Protein AF-G4YRJ9-F1 (afdb_monomer_lite)

pLDDT: mean 83.92, std 13.22, range [33.28, 96.38]

Structure (mmCIF, N/CA/C/O backbone):
data_AF-G4YRJ9-F1
#
_entry.id   AF-G4YRJ9-F1
#
loop_
_atom_site.group_PDB
_atom_site.id
_atom_site.type_symbol
_atom_site.label_atom_id
_atom_site.label_alt_id
_atom_site.label_comp_id
_atom_site.label_asym_id
_atom_site.label_entity_id
_atom_site.label_seq_id
_atom_site.pdbx_PDB_ins_code
_atom_site.Cartn_x
_atom_site.Cartn_y
_atom_site.Cartn_z
_atom_site.occupancy
_atom_site.B_iso_or_equiv
_atom_site.auth_seq_id
_atom_site.auth_comp_id
_atom_site.auth_asym_id
_atom_site.auth_atom_id
_atom_site.pdbx_PDB_model_num
ATOM 1 N N . MET A 1 1 ? -26.464 -2.801 18.657 1.00 49.59 1 MET A N 1
ATOM 2 C CA . MET A 1 1 ? -25.281 -2.054 18.176 1.00 49.59 1 MET A CA 1
ATOM 3 C C . MET A 1 1 ? -24.888 -2.685 16.851 1.00 49.59 1 MET A C 1
ATOM 5 O O . MET A 1 1 ? -24.581 -3.869 16.858 1.00 49.59 1 MET A O 1
ATOM 9 N N . THR A 1 2 ? -25.017 -1.989 15.719 1.00 51.31 2 THR A N 1
ATOM 10 C CA . THR A 1 2 ? -24.545 -2.526 14.431 1.00 51.31 2 THR A CA 1
ATOM 11 C C . THR A 1 2 ? -23.024 -2.705 14.499 1.00 51.31 2 THR A C 1
ATOM 13 O O . THR A 1 2 ? -22.345 -1.813 15.018 1.00 51.31 2 THR A O 1
ATOM 16 N N . PRO A 1 3 ? -22.471 -3.847 14.051 1.00 62.38 3 PRO A N 1
ATOM 17 C CA . PRO A 1 3 ? -21.031 -4.061 14.073 1.00 62.38 3 PRO A CA 1
ATOM 18 C C . PRO A 1 3 ? -20.337 -2.994 13.220 1.00 62.38 3 PRO A C 1
ATOM 20 O O . PRO A 1 3 ? -20.812 -2.628 12.144 1.00 62.38 3 PRO A O 1
ATOM 23 N N . ARG A 1 4 ? -19.226 -2.451 13.729 1.00 71.75 4 ARG A N 1
ATOM 24 C CA . ARG A 1 4 ? -18.442 -1.453 13.000 1.00 71.75 4 ARG A CA 1
ATOM 25 C C . ARG A 1 4 ? -17.847 -2.112 11.757 1.00 71.75 4 ARG A C 1
ATOM 27 O O . ARG A 1 4 ? -17.142 -3.108 11.879 1.00 71.75 4 ARG A O 1
ATOM 34 N N . LYS A 1 5 ? -18.092 -1.517 10.592 1.00 78.12 5 LYS A N 1
ATOM 35 C CA . LYS A 1 5 ? -17.485 -1.912 9.318 1.00 78.12 5 LYS A CA 1
ATOM 36 C C . LYS A 1 5 ? -15.955 -1.824 9.395 1.00 78.12 5 LYS A C 1
ATOM 38 O O . LYS A 1 5 ? -15.427 -0.874 9.980 1.00 78.12 5 LYS A O 1
ATOM 43 N N . THR A 1 6 ? -15.258 -2.806 8.824 1.00 86.81 6 THR A N 1
ATOM 44 C CA . THR A 1 6 ? -13.789 -2.815 8.745 1.00 86.81 6 THR A CA 1
ATOM 45 C C . THR A 1 6 ? -13.314 -1.611 7.938 1.00 86.81 6 THR A C 1
ATOM 47 O O . THR A 1 6 ? -13.817 -1.372 6.840 1.00 86.81 6 THR A O 1
ATOM 50 N N . ARG A 1 7 ? -12.346 -0.858 8.471 1.00 90.38 7 ARG A N 1
ATOM 51 C CA . ARG A 1 7 ? -11.805 0.360 7.846 1.00 90.38 7 ARG A CA 1
ATOM 52 C C . ARG A 1 7 ? -10.325 0.246 7.535 1.00 90.38 7 ARG A C 1
ATOM 54 O O . ARG A 1 7 ? -9.515 0.021 8.440 1.00 90.38 7 ARG A O 1
ATOM 61 N N .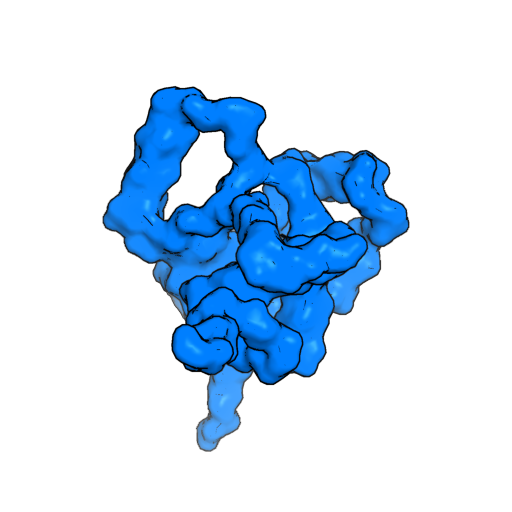 ILE A 1 8 ? -9.959 0.497 6.281 1.00 90.88 8 ILE A N 1
ATOM 62 C CA . ILE A 1 8 ? -8.569 0.450 5.820 1.00 90.88 8 ILE A CA 1
ATOM 63 C C . ILE A 1 8 ? -8.188 1.742 5.114 1.00 90.88 8 ILE A C 1
ATOM 65 O O . ILE A 1 8 ? -8.852 2.198 4.187 1.00 90.88 8 ILE A O 1
ATOM 69 N N . VAL A 1 9 ? -7.062 2.311 5.527 1.00 91.81 9 VAL A N 1
ATOM 70 C CA . VAL A 1 9 ? -6.428 3.414 4.802 1.00 91.81 9 VAL A CA 1
ATOM 71 C C . VAL A 1 9 ? -5.400 2.839 3.829 1.00 91.81 9 VAL A C 1
ATOM 73 O O . VAL A 1 9 ? -4.550 2.045 4.235 1.00 91.81 9 VAL A O 1
ATOM 76 N N . VAL A 1 10 ? -5.464 3.242 2.560 1.00 91.62 10 VAL A N 1
ATOM 77 C CA . VAL A 1 10 ? -4.554 2.795 1.497 1.00 91.62 10 VAL A CA 1
ATOM 78 C C . VAL A 1 10 ? -3.783 4.001 0.969 1.00 91.62 10 VAL A C 1
ATOM 80 O O . VAL A 1 10 ? -4.350 4.876 0.314 1.00 91.62 10 VAL A O 1
ATOM 83 N N . GLY A 1 11 ? -2.487 4.066 1.271 1.00 90.56 11 GLY A N 1
ATOM 84 C CA . GLY A 1 11 ? -1.578 5.056 0.699 1.00 90.56 11 GLY A CA 1
ATOM 85 C C . GLY A 1 11 ? -0.819 4.476 -0.489 1.00 90.56 11 GLY A C 1
ATOM 86 O O . GLY A 1 11 ? -0.118 3.479 -0.335 1.00 90.56 11 GLY A O 1
ATOM 87 N N . VAL A 1 12 ? -0.913 5.113 -1.657 1.00 89.88 12 VAL A N 1
ATOM 88 C CA . VAL A 1 12 ? -0.161 4.703 -2.852 1.00 89.88 12 VAL A CA 1
ATOM 89 C C . VAL A 1 12 ? 0.838 5.793 -3.233 1.00 89.88 12 VAL A C 1
ATOM 91 O O . VAL A 1 12 ? 0.497 6.978 -3.347 1.00 89.88 12 VAL A O 1
ATOM 94 N N . THR A 1 13 ? 2.096 5.387 -3.400 1.00 89.00 13 THR A N 1
ATOM 95 C CA . THR A 1 13 ? 3.240 6.262 -3.693 1.00 89.00 13 THR A CA 1
ATOM 96 C C . THR A 1 13 ? 3.787 6.000 -5.103 1.00 89.00 13 THR A C 1
ATOM 98 O O . THR A 1 13 ? 3.179 5.271 -5.874 1.00 89.00 13 THR A O 1
ATOM 101 N N . GLY A 1 14 ? 4.898 6.646 -5.476 1.00 84.69 14 GLY A N 1
ATOM 102 C CA . GLY A 1 14 ? 5.474 6.552 -6.825 1.00 84.69 14 GLY A CA 1
ATOM 103 C C . GLY A 1 14 ? 6.318 5.306 -7.102 1.00 84.69 14 GLY A C 1
ATOM 104 O O . GLY A 1 14 ? 6.937 5.247 -8.160 1.00 84.69 14 GLY A O 1
ATOM 105 N N . ALA A 1 15 ? 6.386 4.350 -6.171 1.00 83.69 15 ALA A N 1
ATOM 106 C CA . ALA A 1 15 ? 7.041 3.074 -6.434 1.00 83.69 15 ALA A CA 1
ATOM 107 C C . ALA A 1 15 ? 6.273 2.298 -7.514 1.00 83.69 15 ALA A C 1
ATOM 109 O O . ALA A 1 15 ? 5.051 2.408 -7.615 1.00 83.69 15 ALA A O 1
ATOM 110 N N . THR A 1 16 ? 6.998 1.517 -8.310 1.00 81.00 16 THR A N 1
ATOM 111 C CA . THR A 1 16 ? 6.387 0.647 -9.320 1.00 81.00 16 THR A CA 1
ATOM 112 C C . THR A 1 16 ? 5.555 -0.467 -8.683 1.00 81.00 16 THR A C 1
ATOM 114 O O . THR A 1 16 ? 5.864 -0.922 -7.577 1.00 81.00 16 THR A O 1
ATOM 117 N N . GLY A 1 17 ? 4.502 -0.902 -9.378 1.00 81.38 17 GLY A N 1
ATOM 118 C CA . GLY A 1 17 ? 3.564 -1.921 -8.906 1.00 81.38 17 GLY A CA 1
ATOM 119 C C . GLY A 1 17 ? 2.187 -1.359 -8.563 1.00 81.38 17 GLY A C 1
ATOM 120 O O . GLY A 1 17 ? 1.506 -1.898 -7.688 1.00 81.38 17 GLY A O 1
ATOM 121 N N . ALA A 1 18 ? 1.749 -0.294 -9.242 1.00 86.00 18 ALA A N 1
ATOM 122 C CA . ALA A 1 18 ? 0.436 0.304 -9.009 1.00 86.00 18 ALA A CA 1
ATOM 123 C C . ALA A 1 18 ? -0.716 -0.696 -9.224 1.00 86.00 18 ALA A C 1
ATOM 125 O O . ALA A 1 18 ? -1.737 -0.613 -8.543 1.00 86.00 18 ALA A O 1
ATOM 126 N N . VAL A 1 19 ? -0.516 -1.689 -10.097 1.00 90.56 19 VAL A N 1
ATOM 127 C CA . VAL A 1 19 ? -1.442 -2.809 -10.331 1.00 90.56 19 VAL A CA 1
ATOM 128 C C . VAL A 1 19 ? -1.790 -3.584 -9.053 1.00 90.56 19 VAL A C 1
ATOM 130 O O . VAL A 1 19 ? -2.937 -3.985 -8.884 1.00 90.56 19 VAL A O 1
ATOM 133 N N . LEU A 1 20 ? -0.855 -3.712 -8.100 1.00 91.19 20 LEU A N 1
ATOM 134 C CA . LEU A 1 20 ? -1.110 -4.366 -6.809 1.00 91.19 20 LEU A CA 1
ATOM 135 C C . LEU A 1 20 ? -2.088 -3.548 -5.959 1.00 91.19 20 LEU A C 1
ATOM 137 O O . LEU A 1 20 ? -2.996 -4.099 -5.344 1.00 91.19 20 LEU A O 1
ATOM 141 N N . ALA A 1 21 ? -1.917 -2.223 -5.937 1.00 90.44 21 ALA A N 1
ATOM 142 C CA . ALA A 1 21 ? -2.793 -1.330 -5.187 1.00 90.44 21 ALA A CA 1
ATOM 143 C C . ALA A 1 21 ? -4.201 -1.271 -5.794 1.00 90.44 21 ALA A C 1
ATOM 145 O O . ALA A 1 21 ? -5.181 -1.251 -5.052 1.00 90.44 21 ALA A O 1
ATOM 146 N N . ILE A 1 22 ? -4.305 -1.273 -7.127 1.00 92.88 22 ILE A N 1
ATOM 147 C CA . ILE A 1 22 ? -5.590 -1.337 -7.835 1.00 92.88 22 ILE A CA 1
ATOM 148 C C . ILE A 1 22 ? -6.299 -2.639 -7.480 1.00 92.88 22 ILE A C 1
ATOM 150 O O . ILE A 1 22 ? -7.425 -2.597 -6.985 1.00 92.88 22 ILE A O 1
ATOM 154 N N . ARG A 1 23 ? -5.614 -3.777 -7.637 1.00 93.62 23 ARG A N 1
ATOM 155 C CA . ARG A 1 23 ? -6.215 -5.080 -7.364 1.00 93.62 23 ARG A CA 1
ATOM 156 C C . ARG A 1 23 ? -6.632 -5.238 -5.903 1.00 93.62 23 ARG A C 1
ATOM 158 O O . ARG A 1 23 ? -7.719 -5.732 -5.614 1.00 93.62 23 ARG A O 1
ATOM 165 N N . LEU A 1 24 ? -5.820 -4.738 -4.974 1.00 92.88 24 LEU A N 1
ATOM 166 C CA . LEU A 1 24 ? -6.184 -4.675 -3.562 1.00 92.88 24 LEU A CA 1
ATOM 167 C C . LEU A 1 24 ? -7.480 -3.881 -3.341 1.00 92.88 24 LEU A C 1
ATOM 169 O O . LEU A 1 24 ? -8.353 -4.341 -2.610 1.00 92.88 24 LEU A O 1
ATOM 173 N N . LEU A 1 25 ? -7.626 -2.703 -3.953 1.00 93.62 25 LEU A N 1
ATOM 174 C CA . LEU A 1 25 ? -8.835 -1.885 -3.812 1.00 93.62 25 LEU A CA 1
ATOM 175 C C . LEU A 1 25 ? -10.078 -2.580 -4.383 1.00 93.62 25 LEU A C 1
ATOM 177 O O . LEU A 1 25 ? -11.148 -2.475 -3.786 1.00 93.62 25 LEU A O 1
ATOM 181 N N . GLU A 1 26 ? -9.949 -3.305 -5.494 1.00 94.56 26 GLU A N 1
ATOM 182 C CA . GLU A 1 26 ? -11.046 -4.098 -6.064 1.00 94.56 26 GLU A CA 1
ATOM 183 C C . GLU A 1 26 ? -11.537 -5.174 -5.091 1.00 94.56 26 GLU A C 1
ATOM 185 O O . GLU A 1 26 ? -12.742 -5.295 -4.865 1.00 94.56 26 GLU A O 1
ATOM 190 N N . ILE A 1 27 ? -10.611 -5.914 -4.476 1.00 92.69 27 ILE A N 1
ATOM 191 C CA . ILE A 1 27 ? -10.949 -6.965 -3.508 1.00 92.69 27 ILE A CA 1
ATOM 192 C C . ILE A 1 27 ? -11.525 -6.355 -2.230 1.00 92.69 27 ILE A C 1
ATOM 194 O O . ILE A 1 27 ? -12.546 -6.808 -1.724 1.00 92.69 27 ILE A O 1
ATOM 198 N N . LEU A 1 28 ? -10.932 -5.282 -1.707 1.00 92.31 28 LEU A N 1
ATOM 199 C CA . LEU A 1 28 ? -11.476 -4.612 -0.523 1.00 92.31 28 LEU A CA 1
ATOM 200 C C . LEU A 1 28 ? -12.898 -4.090 -0.769 1.00 92.31 28 LEU A C 1
ATOM 202 O O . LEU A 1 28 ? -13.739 -4.156 0.126 1.00 92.31 28 LEU A O 1
ATOM 206 N N . ARG A 1 29 ? -13.196 -3.626 -1.987 1.00 92.69 29 ARG A N 1
ATOM 207 C CA . ARG A 1 29 ? -14.550 -3.227 -2.375 1.00 92.69 29 ARG A CA 1
ATOM 208 C C . ARG A 1 29 ? -15.511 -4.415 -2.431 1.00 92.69 29 ARG A C 1
ATOM 210 O O . ARG A 1 29 ? -16.642 -4.268 -1.973 1.00 92.69 29 ARG A O 1
ATOM 217 N N . SER A 1 30 ? -15.100 -5.564 -2.975 1.00 91.56 30 SER A N 1
ATOM 218 C CA . SER A 1 30 ? -15.963 -6.756 -3.041 1.00 91.56 30 SER A CA 1
ATOM 219 C C . SER A 1 30 ? -16.272 -7.341 -1.660 1.00 91.56 30 SER A C 1
ATOM 221 O O . SER A 1 30 ? -17.350 -7.892 -1.458 1.00 91.56 30 SER A O 1
ATOM 223 N N . LEU A 1 31 ? -15.368 -7.151 -0.697 1.00 89.69 31 LEU A N 1
ATOM 224 C CA . LEU A 1 31 ? -15.534 -7.540 0.707 1.00 89.69 31 LEU A CA 1
ATOM 225 C C . LEU A 1 31 ? -16.325 -6.527 1.545 1.00 89.69 31 LEU A C 1
ATOM 227 O O . LEU A 1 31 ? -16.406 -6.674 2.763 1.00 89.69 31 LEU A O 1
ATOM 231 N N . ASP A 1 32 ? -16.861 -5.479 0.918 1.00 89.50 32 ASP A N 1
ATOM 232 C CA . ASP A 1 32 ? -17.532 -4.375 1.599 1.00 89.50 32 ASP A CA 1
ATOM 233 C C . ASP A 1 32 ? -16.658 -3.763 2.718 1.00 89.50 32 ASP A C 1
ATOM 235 O O . ASP A 1 32 ? -17.118 -3.475 3.819 1.00 89.50 32 ASP A O 1
ATOM 239 N N . VAL A 1 33 ? -15.361 -3.562 2.464 1.00 90.94 33 VAL A N 1
ATOM 240 C CA . VAL A 1 33 ? -14.458 -2.851 3.383 1.00 90.94 33 VAL A CA 1
ATOM 241 C C . VAL A 1 33 ? -14.514 -1.351 3.097 1.00 90.94 33 VAL A C 1
ATOM 243 O O . VAL A 1 33 ? -14.406 -0.907 1.954 1.00 90.94 33 VAL A O 1
ATOM 246 N N . GLU A 1 34 ? -14.641 -0.540 4.148 1.00 93.31 34 GLU A N 1
ATOM 247 C CA . GLU A 1 34 ? -14.580 0.918 4.032 1.00 93.31 34 GLU A CA 1
ATOM 248 C C . GLU A 1 34 ? -13.126 1.353 3.797 1.00 93.31 34 GLU A C 1
ATOM 250 O O . GLU A 1 34 ? -12.249 1.168 4.648 1.00 93.31 34 GLU A O 1
ATOM 255 N N . THR A 1 35 ? -12.852 1.918 2.623 1.00 94.06 35 THR A N 1
ATOM 256 C CA . THR A 1 35 ? -11.490 2.251 2.186 1.00 94.06 35 THR A CA 1
ATOM 257 C C . THR A 1 35 ? -11.267 3.753 2.058 1.00 94.06 35 THR A C 1
ATOM 259 O O . THR A 1 35 ? -12.072 4.484 1.482 1.00 94.06 35 THR A O 1
ATOM 262 N N . HIS A 1 36 ? -10.127 4.209 2.573 1.00 94.25 36 HIS A N 1
ATOM 263 C CA . HIS A 1 36 ? -9.691 5.605 2.565 1.00 94.25 36 HIS A CA 1
ATOM 264 C C . HIS A 1 36 ? -8.401 5.726 1.752 1.00 94.25 36 HIS A C 1
ATOM 266 O O . HIS A 1 36 ? -7.316 5.416 2.245 1.00 94.25 36 HIS A O 1
ATOM 272 N N . LEU A 1 37 ? -8.515 6.154 0.499 1.00 93.56 37 LEU A N 1
ATOM 273 C CA . LEU A 1 37 ? -7.412 6.196 -0.456 1.00 93.56 37 LEU A CA 1
ATOM 274 C C . LEU A 1 37 ? -6.697 7.551 -0.459 1.00 93.56 37 LEU A C 1
ATOM 276 O O . LEU A 1 37 ? -7.326 8.610 -0.545 1.00 93.56 37 LEU A O 1
ATOM 280 N N . ILE A 1 38 ? -5.365 7.508 -0.453 1.00 92.69 38 ILE A N 1
ATOM 281 C CA . ILE A 1 38 ? -4.491 8.671 -0.623 1.00 92.69 38 ILE A CA 1
ATOM 282 C C . ILE A 1 38 ? -3.486 8.370 -1.737 1.00 92.69 38 ILE A C 1
ATOM 284 O O . ILE A 1 38 ? -2.700 7.429 -1.642 1.00 92.69 38 ILE A O 1
ATOM 288 N N . PHE A 1 39 ? -3.480 9.207 -2.777 1.00 88.38 39 PHE A N 1
ATOM 289 C CA . PHE A 1 39 ? -2.510 9.135 -3.871 1.00 88.38 39 PHE A CA 1
ATOM 290 C C . PHE A 1 39 ? -1.467 10.241 -3.762 1.00 88.38 39 PHE A C 1
ATOM 292 O O . PHE A 1 39 ? -1.808 11.423 -3.645 1.00 88.38 39 PHE A O 1
ATOM 299 N N . SER A 1 40 ? -0.191 9.882 -3.905 1.00 89.25 40 SER A N 1
ATOM 300 C CA . SER A 1 40 ? 0.843 10.878 -4.178 1.00 89.25 40 SER A CA 1
ATOM 301 C C . SER A 1 40 ? 0.790 11.334 -5.644 1.00 89.25 40 SER A C 1
ATOM 303 O O . SER A 1 40 ? 0.311 10.619 -6.525 1.00 89.25 40 SER A O 1
ATOM 305 N N . LYS A 1 41 ? 1.330 12.525 -5.939 1.00 89.81 41 LYS A N 1
ATOM 306 C CA . LYS A 1 41 ? 1.492 12.996 -7.329 1.00 89.81 41 LYS A CA 1
ATOM 307 C C . LYS A 1 41 ? 2.296 11.995 -8.169 1.00 89.81 41 LYS A C 1
ATOM 309 O O . LYS A 1 41 ? 1.984 11.786 -9.336 1.00 89.81 41 LYS A O 1
ATOM 314 N N . TRP A 1 42 ? 3.316 11.387 -7.563 1.00 88.75 42 TRP A N 1
ATOM 315 C CA . TRP A 1 42 ? 4.189 10.423 -8.224 1.00 88.75 42 TRP A CA 1
ATOM 316 C C . TRP A 1 42 ? 3.493 9.090 -8.481 1.00 88.75 42 TRP A C 1
ATOM 318 O O . TRP A 1 42 ? 3.694 8.534 -9.547 1.00 88.75 42 TRP A O 1
ATOM 328 N N . ALA A 1 43 ? 2.603 8.638 -7.594 1.00 87.44 43 ALA A N 1
ATOM 329 C CA . ALA A 1 43 ? 1.785 7.447 -7.835 1.00 87.44 43 ALA A CA 1
ATOM 330 C C . ALA A 1 43 ? 0.960 7.578 -9.120 1.00 87.44 43 ALA A C 1
ATOM 332 O O . ALA A 1 43 ? 0.960 6.692 -9.967 1.00 87.44 43 ALA A O 1
ATOM 333 N N . LEU A 1 44 ? 0.319 8.737 -9.302 1.00 88.38 44 LEU A N 1
ATOM 334 C CA . LEU A 1 44 ? -0.460 9.032 -10.505 1.00 88.38 44 LEU A CA 1
ATOM 335 C C . LEU A 1 44 ? 0.410 9.109 -11.763 1.00 88.38 44 LEU A C 1
ATOM 337 O O . LEU A 1 44 ? -0.071 8.805 -12.849 1.00 88.38 44 LEU A O 1
ATOM 341 N N . ALA A 1 45 ? 1.661 9.556 -11.636 1.00 89.31 45 ALA A N 1
ATOM 342 C CA . ALA A 1 45 ? 2.599 9.587 -12.751 1.00 89.31 45 ALA A CA 1
ATOM 343 C C . ALA A 1 45 ? 3.055 8.170 -13.125 1.00 89.31 45 ALA A C 1
ATOM 345 O O . ALA A 1 45 ? 2.987 7.822 -14.296 1.00 89.31 45 ALA A O 1
ATOM 346 N N . THR A 1 46 ? 3.441 7.355 -12.141 1.00 88.88 46 THR A N 1
ATOM 347 C CA . THR A 1 46 ? 3.856 5.957 -12.326 1.00 88.88 46 THR A CA 1
ATOM 348 C C . THR A 1 46 ? 2.741 5.120 -12.947 1.00 88.88 46 THR A C 1
ATOM 350 O O . THR A 1 46 ? 2.983 4.416 -13.919 1.00 88.88 46 THR A O 1
ATOM 353 N N . MET A 1 47 ? 1.496 5.275 -12.481 1.00 90.38 47 MET A N 1
ATOM 354 C CA . MET A 1 47 ? 0.338 4.567 -13.041 1.00 90.38 47 MET A CA 1
ATOM 355 C C . MET A 1 47 ? 0.194 4.740 -14.553 1.00 90.38 47 MET A C 1
ATOM 357 O O . MET A 1 47 ? -0.087 3.767 -15.237 1.00 90.38 47 MET A O 1
ATOM 361 N N . LYS A 1 48 ? 0.438 5.944 -15.088 1.00 90.19 48 LYS A N 1
ATOM 362 C CA . LYS A 1 48 ? 0.330 6.207 -16.534 1.00 90.19 48 LYS A CA 1
ATOM 363 C C . LYS A 1 48 ? 1.290 5.373 -17.382 1.00 90.19 48 LYS A C 1
ATOM 365 O O . LYS A 1 48 ? 1.066 5.253 -18.578 1.00 90.19 48 LYS A O 1
ATOM 370 N N . TYR A 1 49 ? 2.368 4.868 -16.785 1.00 89.19 49 TYR A N 1
ATOM 371 C CA . TYR A 1 49 ? 3.351 4.028 -17.462 1.00 89.19 49 TYR A CA 1
ATOM 372 C C . TYR A 1 49 ? 3.120 2.531 -17.229 1.00 89.19 49 TYR A C 1
ATOM 374 O O . TYR A 1 49 ? 3.689 1.720 -17.950 1.00 89.19 49 TYR A O 1
ATOM 382 N N . GLU A 1 50 ? 2.326 2.156 -16.223 1.00 88.25 50 GLU A N 1
ATOM 383 C CA . GLU A 1 50 ? 2.162 0.760 -15.791 1.00 88.25 50 GLU A CA 1
ATOM 384 C C . GLU A 1 50 ? 0.797 0.171 -16.119 1.00 88.25 50 GLU A C 1
ATOM 386 O O . GLU A 1 50 ? 0.629 -1.046 -16.092 1.00 88.25 50 GLU A O 1
ATOM 391 N N . THR A 1 51 ? -0.199 1.018 -16.359 1.00 88.81 51 THR A N 1
ATOM 392 C CA . THR A 1 51 ? -1.570 0.578 -16.569 1.00 88.81 51 THR A CA 1
ATOM 393 C C . THR A 1 51 ? -2.346 1.568 -17.426 1.00 88.81 51 THR A C 1
ATOM 395 O O . THR A 1 51 ? -2.197 2.784 -17.299 1.00 88.81 51 THR A O 1
ATOM 398 N N . ASP A 1 52 ? -3.243 1.034 -18.250 1.00 91.56 52 ASP A N 1
ATOM 399 C CA . ASP A 1 52 ? -4.212 1.820 -19.016 1.00 91.56 52 ASP A CA 1
ATOM 400 C C . ASP A 1 52 ? -5.412 2.274 -18.166 1.00 91.56 52 ASP A C 1
ATOM 402 O O . ASP A 1 52 ? -6.293 2.991 -18.645 1.00 91.56 52 ASP A O 1
ATOM 406 N N . ILE A 1 53 ? -5.475 1.875 -16.889 1.00 90.50 53 ILE A N 1
ATOM 407 C CA . ILE A 1 53 ? -6.584 2.208 -15.995 1.00 90.50 53 ILE A CA 1
ATOM 408 C C . ILE A 1 53 ? -6.520 3.698 -15.616 1.00 90.50 53 ILE A C 1
ATOM 410 O O . ILE A 1 53 ? -5.561 4.145 -14.974 1.00 90.50 53 ILE A O 1
ATOM 414 N N . PRO A 1 54 ? -7.568 4.494 -15.913 1.00 91.88 54 PRO A N 1
ATOM 415 C CA . PRO A 1 54 ? -7.596 5.899 -15.538 1.00 91.88 54 PRO A CA 1
ATOM 416 C C . PRO A 1 54 ? -7.586 6.079 -14.018 1.00 91.88 54 PRO A C 1
ATOM 418 O O . PRO A 1 54 ? -8.313 5.407 -13.287 1.00 91.88 54 PRO A O 1
ATOM 421 N N . ALA A 1 55 ? -6.848 7.075 -13.525 1.00 89.88 55 ALA A N 1
ATOM 422 C CA . ALA A 1 55 ? -6.794 7.377 -12.091 1.00 89.88 55 ALA A CA 1
ATOM 423 C C . ALA A 1 55 ? -8.177 7.650 -11.467 1.00 89.88 55 ALA A C 1
ATOM 425 O O . ALA A 1 55 ? -8.392 7.379 -10.286 1.00 89.88 55 ALA A O 1
ATOM 426 N N . GLU A 1 56 ? -9.122 8.181 -12.246 1.00 91.94 56 GLU A N 1
ATOM 427 C CA . GLU A 1 56 ? -10.508 8.381 -11.814 1.00 91.94 56 GLU A CA 1
ATOM 428 C C . GLU A 1 56 ? -11.215 7.055 -11.504 1.00 91.94 56 GLU A C 1
ATOM 430 O O . GLU A 1 56 ? -11.940 6.961 -10.514 1.00 91.94 56 GLU A O 1
ATOM 435 N N . HIS A 1 57 ? -10.967 6.016 -12.306 1.00 92.94 57 HIS A N 1
ATOM 436 C CA . HIS A 1 57 ? -11.520 4.689 -12.064 1.00 92.94 57 HIS A CA 1
ATOM 437 C C . HIS A 1 57 ? -11.019 4.136 -10.728 1.00 92.94 57 HIS A C 1
ATOM 439 O O . HIS A 1 57 ? -11.818 3.717 -9.896 1.00 92.94 57 HIS A O 1
ATOM 445 N N . VAL A 1 58 ? -9.714 4.244 -10.462 1.00 91.44 58 VAL A N 1
ATOM 446 C CA . VAL A 1 58 ? -9.132 3.767 -9.198 1.00 91.44 58 VAL A CA 1
ATOM 447 C C . VAL A 1 58 ? -9.674 4.537 -7.994 1.00 91.44 58 VAL A C 1
ATOM 449 O O . VAL A 1 58 ? -9.964 3.950 -6.956 1.00 91.44 58 VAL A O 1
ATOM 452 N N . ARG A 1 59 ? -9.901 5.848 -8.134 1.00 93.50 59 ARG A N 1
ATOM 453 C CA . ARG A 1 59 ? -10.565 6.651 -7.094 1.00 93.50 59 ARG A CA 1
ATOM 454 C C . ARG A 1 59 ? -11.975 6.150 -6.786 1.00 93.50 59 ARG A C 1
ATOM 456 O O . ARG A 1 59 ? -12.348 6.115 -5.621 1.00 93.50 59 ARG A O 1
ATOM 463 N N . LYS A 1 60 ? -12.723 5.724 -7.806 1.00 94.81 60 LYS A N 1
ATOM 464 C CA . LYS A 1 60 ? -14.073 5.150 -7.672 1.00 94.81 60 LYS A CA 1
ATOM 465 C C . LYS A 1 60 ? -14.088 3.744 -7.063 1.00 94.81 60 LYS A C 1
ATOM 467 O O . LYS A 1 60 ? -15.170 3.265 -6.724 1.00 94.81 60 LYS A O 1
ATOM 472 N N . LEU A 1 61 ? -12.942 3.065 -6.950 1.00 93.81 61 LEU A N 1
ATOM 473 C CA . LEU A 1 61 ? -12.839 1.793 -6.227 1.00 93.81 61 LEU A CA 1
ATOM 474 C C . LEU A 1 61 ? -12.850 1.995 -4.708 1.00 93.81 61 LEU A C 1
ATOM 476 O O . LEU A 1 61 ? -13.323 1.118 -3.992 1.00 93.81 61 LEU A O 1
ATOM 480 N N . ALA A 1 62 ? -12.366 3.142 -4.224 1.00 93.62 62 ALA A N 1
ATOM 481 C CA . ALA A 1 62 ? -12.327 3.451 -2.801 1.00 93.62 62 ALA A CA 1
ATOM 482 C C . ALA A 1 62 ? -13.637 4.082 -2.302 1.00 93.62 62 ALA A C 1
ATOM 484 O O . ALA A 1 62 ? -14.324 4.782 -3.045 1.00 93.62 62 ALA A O 1
ATOM 485 N N . THR A 1 63 ? -13.959 3.891 -1.019 1.00 95.00 63 THR A N 1
ATOM 486 C CA . THR A 1 63 ? -15.120 4.546 -0.386 1.00 95.00 63 THR A CA 1
ATOM 487 C C . THR A 1 63 ? -14.906 6.054 -0.256 1.00 95.00 63 THR A C 1
ATOM 489 O O . THR A 1 63 ? -15.814 6.840 -0.514 1.00 95.00 63 THR A O 1
ATOM 492 N N . TYR A 1 64 ? -13.687 6.459 0.107 1.00 95.00 64 TYR A N 1
ATOM 493 C CA . TYR A 1 64 ? -13.278 7.853 0.215 1.00 95.00 64 TYR A CA 1
ATOM 494 C C . TYR A 1 64 ? -11.909 8.071 -0.419 1.00 95.00 64 TYR A C 1
ATOM 496 O O . TYR A 1 64 ? -11.018 7.226 -0.319 1.00 95.00 64 TYR A O 1
ATOM 504 N N . THR A 1 65 ? -11.709 9.246 -1.014 1.00 93.38 65 THR A N 1
ATOM 505 C CA . THR A 1 65 ? -10.415 9.648 -1.576 1.00 93.38 65 THR A CA 1
ATOM 506 C C . THR A 1 65 ? -10.026 11.030 -1.093 1.00 93.38 65 THR A C 1
ATOM 508 O O . THR A 1 65 ? -10.857 11.937 -1.131 1.00 93.38 65 THR A O 1
ATOM 511 N N . TYR A 1 66 ? -8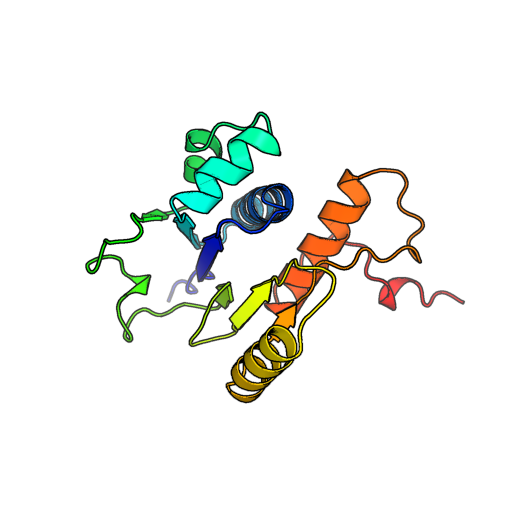.762 11.207 -0.717 1.00 92.19 66 TYR A N 1
ATOM 512 C CA . TYR A 1 66 ? -8.259 12.471 -0.181 1.00 92.19 66 TYR A CA 1
ATOM 513 C C . TYR A 1 66 ? -7.100 13.018 -1.010 1.00 92.19 66 TYR A C 1
ATOM 515 O O . TYR A 1 66 ? -6.362 12.279 -1.675 1.00 92.19 66 TYR A O 1
ATOM 523 N N . ALA A 1 67 ? -6.934 14.338 -0.970 1.00 87.94 67 ALA A N 1
ATOM 524 C CA . ALA A 1 67 ? -5.755 14.990 -1.517 1.00 87.94 67 ALA A CA 1
ATOM 525 C C . ALA A 1 67 ? -4.573 14.849 -0.546 1.00 87.94 67 ALA A C 1
ATOM 527 O O . ALA A 1 67 ? -4.744 14.898 0.666 1.00 87.94 67 ALA A O 1
ATOM 528 N N . LEU A 1 68 ? -3.349 14.749 -1.076 1.00 84.50 68 LEU A N 1
ATOM 529 C CA . LEU A 1 68 ? -2.128 14.570 -0.273 1.00 84.50 68 LEU A CA 1
ATOM 530 C C . LEU A 1 68 ? -1.914 15.664 0.793 1.00 84.50 68 LEU A C 1
ATOM 532 O O . LEU A 1 68 ? -1.269 15.417 1.804 1.00 84.50 68 LEU A O 1
ATOM 536 N N . LYS A 1 69 ? -2.417 16.879 0.547 1.00 86.50 69 LYS A N 1
ATOM 537 C CA . LYS A 1 69 ? -2.264 18.042 1.437 1.00 86.50 69 LYS A CA 1
ATOM 538 C C . LYS A 1 69 ? -3.510 18.333 2.285 1.00 86.50 69 LYS A C 1
ATOM 540 O O . LYS A 1 69 ? -3.578 19.386 2.910 1.00 86.50 69 LYS A O 1
ATOM 545 N N . ASP A 1 70 ? -4.499 17.443 2.278 1.00 87.12 70 ASP A N 1
ATOM 546 C CA . ASP A 1 70 ? -5.737 17.634 3.027 1.00 87.12 70 ASP A CA 1
ATOM 547 C C . ASP A 1 70 ? -5.547 17.277 4.509 1.00 87.12 70 ASP A C 1
ATOM 549 O O . ASP A 1 70 ? -5.656 16.123 4.927 1.00 87.12 70 ASP A O 1
ATOM 553 N N . LEU A 1 71 ? -5.265 18.295 5.322 1.00 83.56 71 LEU A N 1
ATOM 554 C CA . LEU A 1 71 ? -5.135 18.150 6.775 1.00 83.56 71 LEU A CA 1
ATOM 555 C C . LEU A 1 71 ? -6.476 17.879 7.473 1.00 83.56 71 LEU A C 1
ATOM 557 O O . LEU A 1 71 ? -6.477 17.466 8.629 1.00 83.56 71 LEU A O 1
ATOM 561 N N . THR A 1 72 ? -7.602 18.095 6.788 1.00 87.06 72 THR A N 1
ATOM 562 C CA . THR A 1 72 ? -8.949 17.867 7.333 1.00 87.06 72 THR A CA 1
ATOM 563 C C . THR A 1 72 ? -9.441 16.437 7.109 1.00 87.06 72 THR A C 1
ATOM 565 O O . THR A 1 72 ? -10.447 16.029 7.692 1.00 87.06 72 THR A O 1
ATOM 568 N N . ALA A 1 73 ? -8.715 15.650 6.308 1.00 88.56 73 ALA A N 1
ATOM 569 C CA . ALA A 1 73 ? -9.028 14.255 6.045 1.00 88.56 73 ALA A CA 1
ATOM 570 C C . ALA A 1 73 ? -9.053 13.436 7.355 1.00 88.56 73 ALA A C 1
ATOM 572 O O . ALA A 1 73 ? -8.116 13.537 8.150 1.00 88.56 73 ALA A O 1
ATOM 573 N N . PRO A 1 74 ? -10.054 12.558 7.580 1.00 87.06 74 PRO A N 1
ATOM 574 C CA . PRO A 1 74 ? -10.127 11.732 8.785 1.00 87.06 74 PRO A CA 1
ATOM 575 C C . PRO A 1 74 ? -8.839 10.949 9.113 1.00 87.06 74 PRO A C 1
ATOM 577 O O . PRO A 1 74 ? -8.460 10.944 10.285 1.00 87.06 74 PRO A O 1
ATOM 580 N N . PRO A 1 75 ? -8.097 10.367 8.138 1.00 85.06 75 PRO A N 1
ATOM 581 C CA . PRO A 1 75 ? -6.810 9.715 8.412 1.00 85.06 75 PRO A CA 1
ATOM 582 C C . PRO A 1 75 ? -5.734 10.610 9.053 1.00 85.06 75 PRO A C 1
ATOM 584 O O . PRO A 1 75 ? -4.797 10.079 9.645 1.00 85.06 75 PRO A O 1
ATOM 587 N N . SER A 1 76 ? -5.860 11.937 8.964 1.00 82.62 76 SER A N 1
ATOM 588 C CA . SER A 1 76 ? -4.943 12.910 9.573 1.00 82.62 76 SER A CA 1
ATOM 589 C C . SER A 1 76 ? -5.176 13.095 11.082 1.00 82.62 76 SER A C 1
ATOM 591 O O . SER A 1 76 ? -4.341 13.697 11.757 1.00 82.62 76 SER A O 1
ATOM 593 N N . SER A 1 77 ? -6.276 12.567 11.639 1.00 81.25 77 SER A N 1
ATOM 594 C CA . SER A 1 77 ? -6.599 12.653 13.070 1.00 81.25 77 SER A CA 1
ATOM 595 C C . SER A 1 77 ? -6.226 11.383 13.842 1.00 81.25 77 SER A C 1
ATOM 597 O O . SER A 1 77 ? -6.582 10.270 13.455 1.00 81.25 77 SER A O 1
ATOM 599 N N . GLY A 1 78 ? -5.604 11.544 15.016 1.00 75.69 78 GLY A N 1
ATOM 600 C CA . GLY A 1 78 ? -5.311 10.433 15.933 1.00 75.69 78 GLY A CA 1
ATOM 601 C C . GLY A 1 78 ? -6.551 9.785 16.566 1.00 75.69 78 GLY A C 1
ATOM 602 O O . GLY A 1 78 ? -6.486 8.632 16.989 1.00 75.69 78 GLY A O 1
ATOM 603 N N . SER A 1 79 ? -7.691 10.486 16.603 1.00 80.56 79 SER A N 1
ATOM 604 C CA . SER A 1 79 ? -8.965 9.946 17.103 1.00 80.56 79 SER A CA 1
ATOM 605 C C . SER A 1 79 ? -9.721 9.107 16.065 1.00 80.56 79 SER A C 1
ATOM 607 O O . SER A 1 79 ? -10.723 8.470 16.398 1.00 80.56 79 SER A O 1
ATOM 609 N N . PHE A 1 80 ? -9.255 9.072 14.812 1.00 83.19 80 PHE A N 1
ATOM 610 C CA . PHE A 1 80 ? -9.906 8.325 13.745 1.00 83.19 80 PHE A CA 1
ATOM 611 C C . PHE A 1 80 ? -9.684 6.813 13.901 1.00 83.19 80 PHE A C 1
ATOM 613 O O . PHE A 1 80 ? -8.581 6.284 13.729 1.00 83.19 80 PHE A O 1
ATOM 620 N N . LEU A 1 81 ? -10.760 6.100 14.241 1.00 78.75 81 LEU A N 1
ATOM 621 C CA . LEU A 1 81 ? -10.739 4.650 14.402 1.00 78.75 81 LEU A CA 1
ATOM 622 C C . LEU A 1 81 ? -10.706 3.951 13.040 1.00 78.75 81 LEU A C 1
ATOM 624 O O . LEU A 1 81 ? -11.657 4.026 12.263 1.00 78.75 81 LEU A O 1
ATOM 628 N N . ARG A 1 82 ? -9.628 3.204 12.817 1.00 76.69 82 ARG A N 1
ATOM 629 C CA . ARG A 1 82 ? -9.388 2.335 11.658 1.00 76.69 82 ARG A CA 1
ATOM 630 C C . ARG A 1 82 ? -8.893 0.965 12.118 1.00 76.69 82 ARG A C 1
ATOM 632 O O . ARG A 1 82 ? -8.451 0.830 13.259 1.00 76.69 82 ARG A O 1
ATOM 639 N N . ASP A 1 83 ? -8.933 -0.027 11.243 1.00 73.81 83 ASP A N 1
ATOM 640 C CA . ASP A 1 83 ? -8.501 -1.400 11.538 1.00 73.81 83 ASP A CA 1
ATOM 641 C C . ASP A 1 83 ? -7.087 -1.665 11.029 1.00 73.81 83 ASP A C 1
ATOM 643 O O . ASP A 1 83 ? -6.233 -2.176 11.755 1.00 73.81 83 ASP A O 1
ATOM 647 N N . GLY A 1 84 ? -6.810 -1.213 9.810 1.00 67.31 84 GLY A N 1
ATOM 648 C CA . GLY A 1 84 ? -5.512 -1.327 9.167 1.00 67.31 84 GLY A CA 1
ATOM 649 C C . GLY A 1 84 ? -5.140 -0.034 8.466 1.00 67.31 84 GLY A C 1
ATOM 650 O O . GLY A 1 84 ? -5.985 0.793 8.115 1.00 67.31 84 GLY A O 1
ATOM 651 N N . MET A 1 85 ? -3.848 0.169 8.278 1.00 70.25 85 MET A N 1
ATOM 652 C CA . MET A 1 85 ? -3.382 1.156 7.323 1.00 70.25 85 MET A CA 1
ATOM 653 C C . MET A 1 85 ? -2.219 0.576 6.568 1.00 70.25 85 MET A C 1
ATOM 655 O O . MET A 1 85 ? -1.230 0.133 7.142 1.00 70.25 85 MET A O 1
ATOM 659 N N . ILE A 1 86 ? -2.289 0.688 5.265 1.00 65.00 86 ILE A N 1
ATOM 660 C CA . ILE A 1 86 ? -1.105 0.584 4.449 1.00 65.00 86 ILE A CA 1
ATOM 661 C C . ILE A 1 86 ? -0.459 1.981 4.561 1.00 65.00 86 ILE A C 1
ATOM 663 O O . ILE A 1 86 ? -0.819 2.912 3.845 1.00 65.00 86 ILE A O 1
ATOM 667 N N . ILE A 1 87 ? 0.412 2.098 5.589 1.00 51.91 87 ILE A N 1
ATOM 668 C CA . ILE A 1 87 ? 1.232 3.234 6.128 1.00 51.91 87 ILE A CA 1
ATOM 669 C C . ILE A 1 87 ? 0.864 3.964 7.488 1.00 51.91 87 ILE A C 1
ATOM 671 O O . ILE A 1 87 ? 0.535 5.134 7.488 1.00 51.91 87 ILE A O 1
ATOM 675 N N . LYS A 1 88 ? 1.109 3.308 8.660 1.00 33.28 88 LYS A N 1
ATOM 676 C CA . LYS A 1 88 ? 1.334 3.723 10.109 1.00 33.28 88 LYS A CA 1
ATOM 677 C C . LYS A 1 88 ? 0.170 3.990 11.097 1.00 33.28 88 LYS A C 1
ATOM 679 O O . LYS A 1 88 ? -0.637 4.882 10.902 1.00 33.28 88 LYS A O 1
ATOM 684 N N . GLY A 1 89 ? 0.192 3.315 12.275 1.00 38.25 89 GLY A N 1
ATOM 685 C CA . GLY A 1 89 ? -0.358 3.744 13.605 1.00 38.25 89 GLY A CA 1
ATOM 686 C C . GLY A 1 89 ? -1.384 2.801 14.287 1.00 38.25 89 GLY A C 1
ATOM 687 O O . GLY A 1 89 ? -1.777 2.991 15.430 1.00 38.25 89 GLY A O 1
ATOM 688 N N . ARG A 1 90 ? -1.775 1.771 13.543 1.00 62.59 90 ARG A N 1
ATOM 689 C CA . ARG A 1 90 ? -2.481 0.493 13.817 1.00 62.59 90 ARG A CA 1
ATOM 690 C C . ARG A 1 90 ? -2.011 -0.445 12.685 1.00 62.59 90 ARG A C 1
ATOM 692 O O . ARG A 1 90 ? -1.348 0.112 11.804 1.00 62.59 90 ARG A O 1
ATOM 699 N N . LYS A 1 91 ? -2.285 -1.768 12.689 1.00 70.00 91 LYS A N 1
ATOM 700 C CA . LYS A 1 91 ? -1.659 -2.765 11.770 1.00 70.00 91 LYS A CA 1
ATOM 701 C C . LYS A 1 91 ? -1.189 -2.125 10.460 1.00 70.00 91 LYS A C 1
ATOM 703 O O . LYS A 1 91 ? -2.003 -1.737 9.618 1.00 70.00 91 LYS A O 1
ATOM 708 N N . LEU A 1 92 ? 0.123 -1.899 10.400 1.00 80.62 92 LEU A N 1
ATOM 709 C CA . LEU A 1 92 ? 0.786 -1.181 9.329 1.00 80.62 92 LEU A CA 1
ATOM 710 C C . LEU A 1 92 ? 1.456 -2.213 8.437 1.00 80.62 92 LEU A C 1
ATOM 712 O O . LEU A 1 92 ? 2.372 -2.877 8.899 1.00 80.62 92 LEU A O 1
ATOM 716 N N . VAL A 1 93 ? 1.043 -2.297 7.175 1.00 84.56 93 VAL A N 1
ATOM 717 C C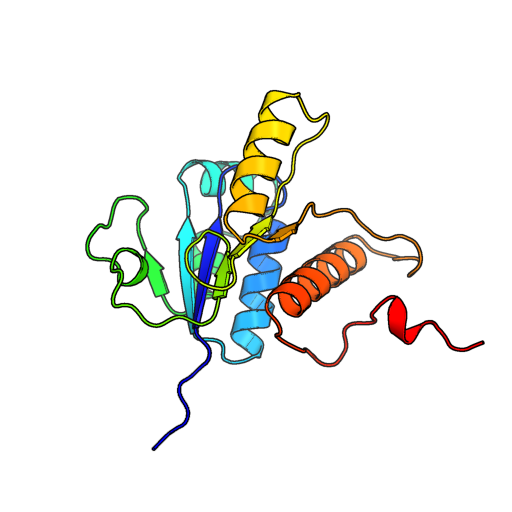A . VAL A 1 93 ? 1.779 -3.045 6.145 1.00 84.56 93 VAL A CA 1
ATOM 718 C C . VAL A 1 93 ? 2.411 -2.054 5.171 1.00 84.56 93 VAL A C 1
ATOM 720 O O . VAL A 1 93 ? 1.708 -1.261 4.551 1.00 84.56 93 VAL A O 1
ATOM 723 N N . LEU A 1 94 ? 3.741 -2.026 5.098 1.00 86.06 94 LEU A N 1
ATOM 724 C CA . LEU A 1 94 ? 4.488 -1.202 4.152 1.00 86.06 94 LEU A CA 1
ATOM 725 C C . LEU A 1 94 ? 4.924 -2.083 2.984 1.00 86.06 94 LEU A C 1
ATOM 727 O O . LEU A 1 94 ? 5.812 -2.919 3.146 1.00 86.06 94 LEU A O 1
ATOM 731 N N . VAL A 1 95 ? 4.309 -1.878 1.818 1.00 87.38 95 VAL A N 1
ATOM 732 C CA . VAL A 1 95 ? 4.659 -2.619 0.604 1.00 87.38 95 VAL A CA 1
ATOM 733 C C . VAL A 1 95 ? 5.888 -1.984 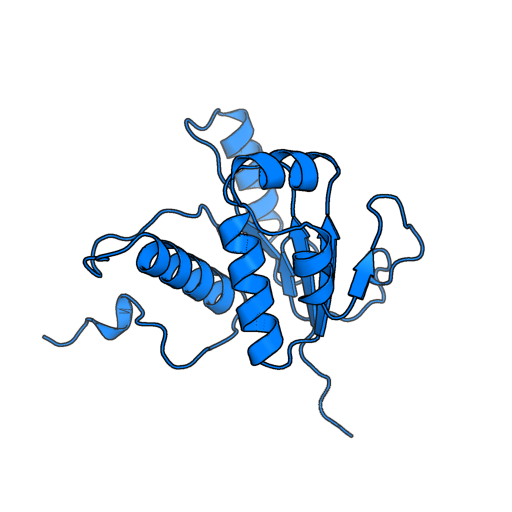-0.048 1.00 87.38 95 VAL A C 1
ATOM 735 O O . VAL A 1 95 ? 5.776 -0.932 -0.676 1.00 87.38 95 VAL A O 1
ATOM 738 N N . VAL A 1 96 ? 7.071 -2.576 0.142 1.00 88.69 96 VAL A N 1
ATOM 739 C CA . VAL A 1 96 ? 8.345 -1.997 -0.326 1.00 88.69 96 VAL A CA 1
ATOM 740 C C . VAL A 1 96 ? 8.766 -2.631 -1.644 1.00 88.69 96 VAL A C 1
ATOM 742 O O . VAL A 1 96 ? 9.172 -3.788 -1.668 1.00 88.69 96 VAL A O 1
ATOM 745 N N . ARG A 1 97 ? 8.738 -1.859 -2.734 1.00 89.31 97 ARG A N 1
ATOM 746 C CA . ARG A 1 97 ? 9.254 -2.285 -4.040 1.00 89.31 97 ARG A CA 1
ATOM 747 C C . ARG A 1 97 ? 10.490 -1.463 -4.406 1.00 89.31 97 ARG A C 1
ATOM 749 O O . ARG A 1 97 ? 10.364 -0.351 -4.902 1.00 89.31 97 ARG A O 1
ATOM 756 N N . GLU A 1 98 ? 11.668 -2.053 -4.227 1.00 89.56 98 GLU A N 1
ATOM 757 C CA . GLU A 1 98 ? 12.949 -1.544 -4.732 1.00 89.56 98 GLU A CA 1
ATOM 758 C C . GLU A 1 98 ? 13.952 -2.699 -4.890 1.00 89.56 98 GLU A C 1
ATOM 760 O O . GLU A 1 98 ? 13.868 -3.685 -4.155 1.00 89.56 98 GLU A O 1
ATOM 765 N N . THR A 1 99 ? 14.884 -2.603 -5.838 1.00 88.94 99 THR A N 1
ATOM 766 C CA . THR A 1 99 ? 16.010 -3.533 -5.988 1.00 88.94 99 THR A CA 1
ATOM 767 C C . THR A 1 99 ? 17.124 -2.935 -6.870 1.00 88.94 99 THR A C 1
ATOM 769 O O . THR A 1 99 ? 16.818 -2.410 -7.941 1.00 88.94 99 THR A O 1
ATOM 772 N N . PRO A 1 100 ? 18.416 -3.036 -6.486 1.00 92.75 100 PRO A N 1
ATOM 773 C CA . PRO A 1 100 ? 18.938 -3.580 -5.230 1.00 92.75 100 PRO A CA 1
ATOM 774 C C . PRO A 1 100 ? 18.686 -2.650 -4.032 1.00 92.75 100 PRO A C 1
ATOM 776 O O . PRO A 1 100 ? 18.447 -1.452 -4.170 1.00 92.75 100 PRO A O 1
ATOM 779 N N . LEU A 1 101 ? 18.754 -3.205 -2.822 1.00 93.31 101 LEU A N 1
ATOM 780 C CA . LEU A 1 101 ? 18.575 -2.434 -1.594 1.00 93.31 101 LEU A CA 1
ATOM 781 C C . LEU A 1 101 ? 19.912 -1.873 -1.104 1.00 93.31 101 LEU A C 1
ATOM 783 O O . LEU A 1 101 ? 20.871 -2.615 -0.907 1.00 93.31 101 LEU A O 1
ATOM 787 N N . SER A 1 102 ? 19.961 -0.560 -0.876 1.00 95.06 102 SER A N 1
ATOM 788 C CA . SER A 1 102 ? 21.092 0.095 -0.218 1.00 95.06 102 SER A CA 1
ATOM 789 C C . SER A 1 102 ? 21.046 -0.121 1.300 1.00 95.06 102 SER A C 1
ATOM 791 O O . SER A 1 102 ? 19.996 -0.451 1.858 1.00 95.06 102 SER A O 1
ATOM 793 N N . ALA A 1 103 ? 22.162 0.141 1.991 1.00 95.31 103 ALA A N 1
ATOM 794 C CA . ALA A 1 103 ? 22.203 0.139 3.457 1.00 95.31 103 ALA A CA 1
ATOM 795 C C . ALA A 1 103 ? 21.139 1.075 4.061 1.00 95.31 103 ALA A C 1
ATOM 797 O O . ALA A 1 103 ? 20.432 0.690 4.986 1.00 95.31 103 ALA A O 1
ATOM 798 N N . ILE A 1 104 ? 20.927 2.242 3.443 1.00 95.50 104 ILE A N 1
ATOM 799 C CA . ILE A 1 104 ? 19.910 3.216 3.858 1.00 95.50 104 ILE A CA 1
ATOM 800 C C . ILE A 1 104 ? 18.498 2.615 3.768 1.00 95.50 104 ILE A C 1
ATOM 802 O O . ILE A 1 104 ? 17.675 2.826 4.660 1.00 95.50 104 ILE A O 1
ATOM 806 N N . HIS A 1 105 ? 18.192 1.842 2.718 1.00 93.00 105 HIS A N 1
ATOM 807 C CA . HIS A 1 105 ? 16.895 1.164 2.613 1.00 93.00 105 HIS A CA 1
ATOM 808 C C . HIS A 1 105 ? 16.702 0.169 3.760 1.00 93.00 105 HIS A C 1
ATOM 810 O O . HIS A 1 105 ? 15.651 0.166 4.400 1.00 93.00 105 HIS A O 1
ATOM 816 N N . LEU A 1 106 ? 17.718 -0.647 4.042 1.00 94.25 106 LEU A N 1
ATOM 817 C CA . LEU A 1 106 ? 17.672 -1.656 5.099 1.00 94.25 106 LEU A CA 1
ATOM 818 C C . LEU A 1 106 ? 17.537 -1.023 6.489 1.00 94.25 106 LEU A C 1
ATOM 820 O O . LEU A 1 106 ? 16.721 -1.480 7.290 1.00 94.25 106 LEU A O 1
ATOM 824 N N . GLU A 1 107 ? 18.273 0.054 6.761 1.00 96.38 107 GLU A N 1
ATOM 825 C CA . GLU A 1 107 ? 18.198 0.806 8.018 1.00 96.38 107 GLU A CA 1
ATOM 826 C C . GLU A 1 107 ? 16.808 1.410 8.232 1.00 96.38 107 GLU A C 1
ATOM 828 O O . GLU A 1 107 ? 16.207 1.217 9.292 1.00 96.38 107 GLU A O 1
ATOM 833 N N . ASN A 1 108 ? 16.247 2.059 7.209 1.00 93.38 108 ASN A N 1
ATOM 834 C CA . ASN A 1 108 ? 14.905 2.634 7.279 1.00 93.38 108 ASN A CA 1
ATOM 835 C C . ASN A 1 108 ? 13.829 1.560 7.471 1.00 93.38 108 ASN A C 1
ATOM 837 O O . ASN A 1 108 ? 12.947 1.711 8.317 1.00 93.38 108 ASN A O 1
ATOM 841 N N . MET A 1 109 ? 13.901 0.456 6.723 1.00 94.19 109 MET A N 1
ATOM 842 C CA . MET A 1 109 ? 12.961 -0.656 6.881 1.00 94.19 109 MET A CA 1
ATOM 843 C C . MET A 1 109 ? 13.065 -1.292 8.266 1.00 94.19 109 MET A C 1
ATOM 845 O O . MET A 1 109 ? 12.040 -1.565 8.883 1.00 94.19 109 MET A O 1
ATOM 849 N N . SER A 1 110 ? 14.281 -1.472 8.784 1.00 94.56 110 SER A N 1
ATOM 850 C CA . SER A 1 110 ? 14.522 -1.983 10.135 1.00 94.56 110 SER A CA 1
ATOM 851 C C . SER A 1 110 ? 13.949 -1.046 11.200 1.00 94.56 110 SER A C 1
ATOM 853 O O . SER A 1 110 ? 13.260 -1.495 12.115 1.00 94.56 110 SER A O 1
ATOM 855 N N . ALA A 1 111 ? 14.144 0.267 11.058 1.00 93.56 111 ALA A N 1
ATOM 856 C CA . ALA A 1 111 ? 13.577 1.257 11.971 1.00 93.56 111 ALA A CA 1
ATOM 857 C C . ALA A 1 111 ? 12.039 1.230 11.966 1.00 93.56 111 ALA A C 1
ATOM 859 O O . ALA A 1 111 ? 11.409 1.233 13.025 1.00 93.56 111 ALA A O 1
ATOM 860 N N . VAL A 1 112 ? 11.428 1.154 10.780 1.00 89.69 112 VAL A N 1
ATOM 861 C CA . VAL A 1 112 ? 9.969 1.075 10.621 1.00 89.69 112 VAL A CA 1
ATOM 862 C C . VAL A 1 112 ? 9.425 -0.241 11.184 1.00 89.69 112 VAL A C 1
ATOM 864 O O . VAL A 1 112 ? 8.429 -0.224 11.908 1.00 89.69 112 VAL A O 1
ATOM 867 N N . GLN A 1 113 ? 10.102 -1.363 10.935 1.00 91.50 113 GLN A N 1
ATOM 868 C CA . GLN A 1 113 ? 9.738 -2.670 11.484 1.00 91.50 113 GLN A CA 1
ATOM 869 C C . GLN A 1 113 ? 9.791 -2.673 13.016 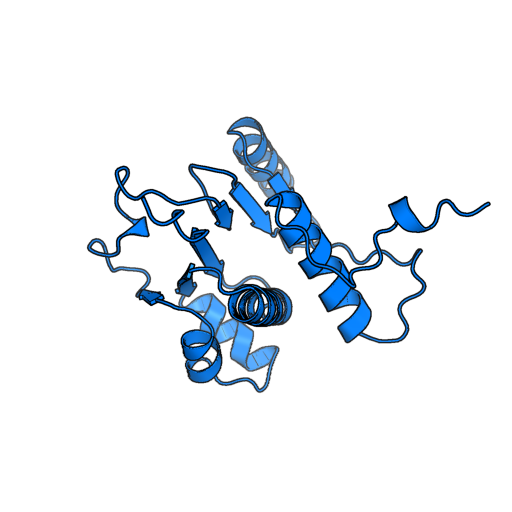1.00 91.50 113 GLN A C 1
ATOM 871 O O . GLN A 1 113 ? 8.824 -3.080 13.659 1.00 91.50 113 GLN A O 1
ATOM 876 N N . ARG A 1 114 ? 10.866 -2.142 13.611 1.00 90.25 114 ARG A N 1
ATOM 877 C CA . ARG A 1 114 ? 11.014 -2.003 15.072 1.00 90.25 114 ARG A CA 1
ATOM 878 C C . ARG A 1 114 ? 9.930 -1.126 15.696 1.00 90.25 114 ARG A C 1
ATOM 880 O O . ARG A 1 114 ? 9.582 -1.323 16.854 1.00 90.25 114 ARG A O 1
ATOM 887 N N . ALA A 1 115 ? 9.359 -0.198 14.928 1.00 88.31 115 ALA A N 1
ATOM 888 C CA . ALA A 1 115 ? 8.209 0.604 15.341 1.00 88.31 115 ALA A CA 1
ATOM 889 C C . ALA A 1 115 ? 6.854 -0.139 15.235 1.00 88.31 115 ALA A C 1
ATOM 891 O O . ALA A 1 115 ? 5.807 0.479 15.437 1.00 88.31 115 ALA A O 1
ATOM 892 N N . GLY A 1 116 ? 6.851 -1.441 14.920 1.00 85.31 116 GLY A N 1
ATOM 893 C CA . GLY A 1 116 ? 5.661 -2.302 14.888 1.00 85.31 116 GLY A CA 1
ATOM 894 C C . GLY A 1 116 ? 4.991 -2.435 13.516 1.00 85.31 116 GLY A C 1
ATOM 895 O O . GLY A 1 116 ? 3.842 -2.867 13.431 1.00 85.31 116 GLY A O 1
ATOM 896 N N . ALA A 1 117 ? 5.673 -2.035 12.443 1.00 87.81 117 ALA A N 1
ATOM 897 C CA . ALA A 1 117 ? 5.202 -2.205 11.073 1.00 87.81 117 ALA A CA 1
ATOM 898 C C . ALA A 1 117 ? 5.579 -3.574 10.494 1.00 87.81 117 ALA A C 1
ATOM 900 O O . ALA A 1 117 ? 6.690 -4.061 10.697 1.00 87.81 117 ALA A O 1
ATOM 901 N N . THR A 1 118 ? 4.713 -4.135 9.661 1.00 89.62 118 THR A N 1
ATOM 902 C CA . THR A 1 118 ? 5.071 -5.204 8.729 1.00 89.62 118 THR A CA 1
ATOM 903 C C . THR A 1 118 ? 5.739 -4.588 7.505 1.00 89.62 118 THR A C 1
ATOM 905 O O . THR A 1 118 ? 5.137 -3.768 6.811 1.00 89.62 118 THR A O 1
ATOM 908 N N . ILE A 1 119 ? 6.973 -4.997 7.218 1.00 91.31 119 ILE A N 1
ATOM 909 C CA . ILE A 1 119 ? 7.632 -4.724 5.938 1.00 91.31 119 ILE A CA 1
ATOM 910 C C . ILE A 1 119 ? 7.265 -5.860 4.986 1.00 91.31 119 ILE A C 1
ATOM 912 O O . ILE A 1 119 ? 7.566 -7.017 5.266 1.00 91.31 119 ILE A O 1
ATOM 916 N N . PHE A 1 120 ? 6.601 -5.533 3.883 1.00 90.50 120 PHE A N 1
ATOM 917 C CA . PHE A 1 120 ? 6.102 -6.498 2.910 1.00 90.50 120 PHE A CA 1
ATOM 918 C C . PHE A 1 120 ? 6.700 -6.207 1.529 1.00 90.50 120 PHE A C 1
ATOM 920 O O . PHE A 1 120 ? 6.160 -5.400 0.776 1.00 90.50 120 PHE A O 1
ATOM 927 N N . PRO A 1 121 ? 7.837 -6.801 1.151 1.00 90.62 121 PRO A N 1
ATOM 928 C CA . PRO A 1 121 ? 8.287 -6.705 -0.227 1.00 90.62 121 PRO A CA 1
ATOM 929 C C . PRO A 1 121 ? 7.378 -7.577 -1.117 1.00 90.62 121 PRO A C 1
ATOM 931 O O . PRO A 1 121 ? 7.146 -8.739 -0.772 1.00 90.62 121 PRO A O 1
ATOM 934 N N . PRO A 1 122 ? 6.847 -7.069 -2.248 1.00 85.56 122 PRO A N 1
ATOM 935 C CA . PRO A 1 122 ? 6.037 -7.864 -3.163 1.00 85.56 122 PRO A CA 1
ATOM 936 C C . PRO A 1 122 ? 6.951 -8.795 -3.970 1.00 85.56 122 PRO A C 1
ATOM 938 O O . PRO A 1 122 ? 7.311 -8.512 -5.111 1.00 85.56 122 PRO A O 1
ATOM 941 N N . VAL A 1 123 ? 7.375 -9.886 -3.333 1.00 89.00 123 VAL A N 1
ATOM 942 C CA . VAL A 1 123 ? 8.191 -10.940 -3.939 1.00 89.00 123 VAL A CA 1
ATOM 943 C C . VAL A 1 123 ? 7.252 -12.046 -4.429 1.00 89.00 123 VAL A C 1
ATOM 945 O O . VAL A 1 123 ? 6.584 -12.680 -3.603 1.00 89.00 123 VAL A O 1
ATOM 948 N N . PRO A 1 124 ? 7.166 -12.284 -5.751 1.00 85.56 124 PRO A N 1
ATOM 949 C CA . PRO A 1 124 ? 6.387 -13.385 -6.306 1.00 85.56 124 PRO A CA 1
ATOM 950 C C . PRO A 1 124 ? 6.838 -14.719 -5.723 1.00 85.56 124 PRO A C 1
ATOM 952 O O . PRO A 1 124 ? 8.040 -14.968 -5.605 1.00 85.56 124 PRO A O 1
ATOM 955 N N . ALA A 1 125 ? 5.892 -15.597 -5.394 1.00 82.62 125 ALA A N 1
ATOM 956 C CA . ALA A 1 125 ? 6.237 -16.947 -4.985 1.00 82.62 125 ALA A CA 1
ATOM 957 C C . ALA A 1 125 ? 5.898 -17.930 -6.101 1.00 82.62 125 ALA A C 1
ATOM 959 O O . ALA A 1 125 ? 4.764 -18.016 -6.557 1.00 82.62 125 ALA A O 1
ATOM 960 N N . PHE A 1 126 ? 6.900 -18.695 -6.520 1.00 86.38 126 PHE A N 1
ATOM 961 C CA . PHE A 1 126 ? 6.797 -19.583 -7.677 1.00 86.38 126 PHE A CA 1
ATOM 962 C C . PHE A 1 126 ? 6.425 -21.025 -7.318 1.00 86.38 126 PHE A C 1
ATOM 964 O O . PHE A 1 126 ? 6.196 -21.829 -8.215 1.00 86.38 126 PHE A O 1
ATOM 971 N N . TYR A 1 127 ? 6.320 -21.368 -6.029 1.00 83.75 127 TYR A N 1
ATOM 972 C CA . TYR A 1 127 ? 5.925 -22.716 -5.601 1.00 83.75 127 TYR A CA 1
ATOM 973 C C . TYR A 1 127 ? 4.461 -23.053 -5.928 1.00 83.75 127 TYR A C 1
ATOM 975 O O . TYR A 1 127 ? 4.109 -24.224 -5.955 1.00 83.75 127 TYR A O 1
ATOM 983 N N . THR A 1 128 ? 3.619 -22.053 -6.212 1.00 81.00 128 THR A N 1
ATOM 984 C CA . THR A 1 128 ? 2.255 -22.245 -6.742 1.00 81.00 128 THR A CA 1
ATOM 985 C C . THR A 1 128 ? 2.231 -22.418 -8.261 1.00 81.00 128 THR A C 1
ATOM 987 O O . THR A 1 128 ? 1.165 -22.564 -8.841 1.00 81.00 128 THR A O 1
ATOM 990 N N . ILE A 1 129 ? 3.397 -22.388 -8.921 1.00 87.00 129 ILE A N 1
ATOM 991 C CA . ILE A 1 129 ? 3.559 -22.537 -10.374 1.00 87.00 129 ILE A CA 1
ATOM 992 C C . ILE A 1 129 ? 2.586 -21.614 -11.146 1.00 87.00 129 ILE A C 1
ATOM 994 O O . ILE A 1 129 ? 1.787 -22.103 -11.955 1.00 87.00 129 ILE A O 1
ATOM 998 N N . PRO A 1 130 ? 2.632 -20.285 -10.897 1.00 89.25 130 PRO A N 1
ATOM 999 C CA . PRO A 1 130 ? 1.726 -19.336 -11.541 1.00 89.25 130 PRO A CA 1
ATOM 1000 C C . PRO A 1 130 ? 1.850 -19.425 -13.066 1.00 89.25 130 PRO A C 1
ATOM 1002 O O . PRO A 1 130 ? 2.951 -19.582 -13.605 1.00 89.25 130 PRO A O 1
ATOM 1005 N N . LYS A 1 131 ? 0.717 -19.354 -13.765 1.00 93.31 131 LYS A N 1
ATOM 1006 C CA . LYS A 1 131 ? 0.635 -19.422 -15.232 1.00 93.31 131 LYS A CA 1
ATOM 1007 C C . LYS A 1 131 ? 0.572 -18.039 -15.861 1.00 93.31 131 LYS A C 1
ATOM 1009 O O . LYS A 1 131 ? 0.972 -17.883 -17.013 1.00 93.31 131 LYS A O 1
ATOM 1014 N N . THR A 1 132 ? 0.086 -17.057 -15.112 1.00 93.94 132 THR A N 1
ATOM 1015 C CA . THR A 1 132 ? -0.156 -15.694 -15.585 1.00 93.94 132 THR A CA 1
ATOM 1016 C C . THR A 1 132 ? 0.445 -14.647 -14.642 1.00 93.94 132 THR A C 1
ATOM 1018 O O . THR A 1 132 ? 0.837 -14.947 -13.510 1.00 93.94 132 THR A O 1
ATOM 1021 N N . ILE A 1 133 ? 0.551 -13.401 -15.114 1.00 90.69 133 ILE A N 1
ATOM 1022 C CA . ILE A 1 133 ? 0.969 -12.271 -14.265 1.00 90.69 133 ILE A CA 1
ATOM 1023 C C . ILE A 1 133 ? -0.122 -11.986 -13.230 1.00 90.69 133 ILE A C 1
ATOM 1025 O O . ILE A 1 133 ? 0.175 -11.649 -12.084 1.00 90.69 133 ILE A O 1
ATOM 1029 N N . GLU A 1 134 ? -1.375 -12.169 -13.624 1.00 90.75 134 GLU A N 1
ATOM 1030 C CA . GLU A 1 134 ? -2.552 -12.051 -12.783 1.00 90.75 134 GLU A CA 1
ATOM 1031 C C . GLU A 1 134 ? -2.443 -12.995 -11.581 1.00 90.75 134 GLU A C 1
ATOM 1033 O O . GLU A 1 134 ? -2.606 -12.534 -10.456 1.00 90.75 134 GLU A O 1
ATOM 1038 N N . ASP A 1 135 ? -2.025 -14.251 -11.770 1.00 90.00 135 ASP A N 1
ATOM 1039 C CA . ASP A 1 135 ? -1.813 -15.202 -10.665 1.00 90.00 135 ASP A CA 1
ATOM 1040 C C . ASP A 1 135 ? -0.789 -14.677 -9.642 1.00 90.00 135 ASP A C 1
ATOM 1042 O O . ASP A 1 135 ? -0.958 -14.815 -8.428 1.00 90.00 135 ASP A O 1
ATOM 1046 N N . VAL A 1 136 ? 0.285 -14.042 -10.123 1.00 91.06 136 VAL A N 1
ATOM 1047 C CA . VAL A 1 136 ? 1.327 -13.447 -9.272 1.00 91.06 136 VAL A CA 1
ATOM 1048 C C . VAL A 1 136 ? 0.795 -12.236 -8.501 1.00 91.06 136 VAL A C 1
ATOM 1050 O O . VAL A 1 136 ? 1.118 -12.056 -7.318 1.00 91.06 136 VAL A O 1
ATOM 1053 N N . ILE A 1 137 ? -0.005 -11.398 -9.163 1.00 91.19 137 ILE A N 1
ATOM 1054 C CA . ILE A 1 137 ? -0.661 -10.234 -8.560 1.00 91.19 137 ILE A CA 1
ATOM 1055 C C . ILE A 1 137 ? -1.631 -10.698 -7.475 1.00 91.19 137 ILE A C 1
ATOM 1057 O O . ILE A 1 137 ? -1.531 -10.220 -6.343 1.00 91.19 137 ILE A O 1
ATOM 1061 N N . GLU A 1 138 ? -2.506 -11.654 -7.788 1.00 89.94 138 GLU A N 1
ATOM 1062 C CA . GLU A 1 138 ? -3.472 -12.227 -6.852 1.00 89.94 138 GLU A CA 1
ATOM 1063 C C . GLU A 1 138 ? -2.758 -12.760 -5.617 1.00 89.94 138 GLU A C 1
ATOM 1065 O O . GLU A 1 138 ? -3.005 -12.309 -4.500 1.00 89.94 138 GLU A O 1
ATOM 1070 N N . GLN A 1 139 ? -1.777 -13.636 -5.802 1.00 88.12 139 GLN A N 1
ATOM 1071 C CA . GLN A 1 139 ? -1.039 -14.213 -4.686 1.00 88.12 139 GLN A CA 1
ATOM 1072 C C . GLN A 1 139 ? -0.369 -13.145 -3.802 1.00 88.12 139 GLN A C 1
ATOM 1074 O O . GLN A 1 139 ? -0.338 -13.260 -2.572 1.00 88.12 139 GLN A O 1
ATOM 1079 N N . SER A 1 140 ? 0.174 -12.093 -4.416 1.00 89.19 140 SER A N 1
ATOM 1080 C CA . SER A 1 140 ? 0.799 -10.989 -3.686 1.00 89.19 140 SER A CA 1
ATOM 1081 C C . SER A 1 140 ? -0.228 -10.210 -2.865 1.00 89.19 140 SER A C 1
ATOM 1083 O O . SER A 1 140 ? 0.021 -9.937 -1.690 1.00 89.19 140 SER A O 1
ATOM 1085 N N . VAL A 1 141 ? -1.385 -9.892 -3.447 1.00 90.44 141 VAL A N 1
ATOM 1086 C CA . VAL A 1 141 ? -2.470 -9.168 -2.770 1.00 90.44 141 VAL A CA 1
ATOM 1087 C C . VAL A 1 141 ? -3.108 -10.018 -1.670 1.00 90.44 141 VAL A C 1
ATOM 1089 O O . VAL A 1 141 ? -3.326 -9.509 -0.572 1.00 90.44 141 VAL A O 1
ATOM 1092 N N . GLY A 1 142 ? -3.308 -11.317 -1.896 1.00 89.12 142 GLY A N 1
ATOM 1093 C CA . GLY A 1 142 ? -3.777 -12.258 -0.877 1.00 89.12 142 GLY A CA 1
ATOM 1094 C C . GLY A 1 142 ? -2.885 -12.245 0.366 1.00 89.12 142 GLY A C 1
ATOM 1095 O O . GLY A 1 142 ? -3.366 -12.054 1.482 1.00 89.12 142 GLY A O 1
ATOM 1096 N N . ARG A 1 143 ? -1.559 -12.297 0.184 1.00 86.81 143 ARG A N 1
ATOM 1097 C CA . ARG A 1 143 ? -0.604 -12.194 1.303 1.00 86.81 143 ARG A CA 1
ATOM 1098 C C . ARG A 1 143 ? -0.610 -10.823 1.998 1.00 86.81 143 ARG A C 1
ATOM 1100 O O . ARG A 1 143 ? -0.368 -10.745 3.208 1.00 86.81 143 ARG A O 1
ATOM 1107 N N . MET A 1 144 ? -0.898 -9.736 1.275 1.00 88.44 144 MET A N 1
ATOM 1108 C CA . MET A 1 144 ? -1.100 -8.413 1.889 1.00 88.44 144 MET A CA 1
ATOM 1109 C C . MET A 1 144 ? -2.350 -8.398 2.779 1.00 88.44 144 MET A C 1
ATOM 1111 O O . MET A 1 144 ? -2.304 -7.859 3.886 1.00 88.44 144 MET A O 1
ATOM 1115 N N . LEU A 1 145 ? -3.447 -9.007 2.322 1.00 88.00 145 LEU A N 1
ATOM 1116 C CA . LEU A 1 145 ? -4.696 -9.132 3.078 1.00 88.00 145 LEU A CA 1
ATOM 1117 C C . LEU A 1 145 ? -4.515 -10.010 4.323 1.00 88.00 145 LEU A C 1
ATOM 1119 O O . LEU A 1 145 ? -4.913 -9.604 5.419 1.00 88.00 145 LEU A O 1
ATOM 1123 N N . ASP A 1 146 ? -3.804 -11.130 4.199 1.00 86.19 146 ASP A N 1
ATOM 1124 C CA . ASP A 1 146 ? -3.451 -11.996 5.331 1.00 86.19 146 ASP A CA 1
ATOM 1125 C C . ASP A 1 146 ? -2.630 -11.241 6.386 1.00 86.19 146 ASP A C 1
ATOM 1127 O O . ASP A 1 146 ? -2.903 -11.332 7.585 1.00 86.19 146 ASP A O 1
ATOM 1131 N N . SER A 1 147 ? -1.685 -10.396 5.956 1.00 83.56 147 SER A N 1
ATOM 1132 C CA . SER A 1 147 ? -0.900 -9.541 6.862 1.00 83.56 147 SER A CA 1
ATOM 1133 C C . SER A 1 147 ? -1.775 -8.541 7.637 1.00 83.56 147 SER A C 1
ATOM 1135 O O . SER A 1 147 ? -1.446 -8.142 8.760 1.00 83.56 147 SER A O 1
ATOM 1137 N N . LEU A 1 148 ? -2.923 -8.152 7.075 1.00 82.38 148 LEU A N 1
ATOM 1138 C CA . LEU A 1 148 ? -3.930 -7.325 7.742 1.00 82.38 148 LEU A CA 1
ATOM 1139 C C . LEU A 1 148 ? -4.879 -8.157 8.627 1.00 82.38 148 LEU A C 1
ATOM 1141 O O . LEU A 1 148 ? -5.513 -7.602 9.526 1.00 82.38 148 LEU A O 1
ATOM 1145 N N . GLY A 1 149 ? -4.886 -9.486 8.493 1.00 81.94 149 GLY A N 1
ATOM 1146 C CA . GLY A 1 149 ? -5.825 -10.399 9.153 1.00 81.94 149 GLY A CA 1
ATOM 1147 C C . GLY A 1 149 ? -7.190 -10.444 8.468 1.00 81.94 149 GLY A C 1
ATOM 1148 O O . GLY A 1 149 ? -8.197 -10.658 9.138 1.00 81.94 149 GLY A O 1
ATOM 1149 N N . ILE A 1 150 ? -7.231 -10.165 7.164 1.00 83.12 150 ILE A N 1
ATOM 1150 C CA . ILE A 1 150 ? -8.440 -10.219 6.342 1.00 83.12 150 ILE A CA 1
ATOM 1151 C C . ILE A 1 150 ? -8.371 -11.501 5.532 1.00 83.12 150 ILE A C 1
ATOM 1153 O O . ILE A 1 150 ? -7.571 -11.616 4.606 1.00 83.12 150 ILE A O 1
ATOM 1157 N N . HIS A 1 151 ? -9.207 -12.463 5.904 1.00 76.50 151 HIS A N 1
ATOM 1158 C CA . HIS A 1 151 ? -9.282 -13.742 5.221 1.00 76.50 151 HIS A CA 1
ATOM 1159 C C . HIS A 1 151 ? -10.302 -13.658 4.094 1.00 76.50 151 HIS A C 1
ATOM 1161 O O . HIS A 1 151 ? -11.453 -13.284 4.310 1.00 76.50 151 HIS A O 1
ATOM 1167 N N . VAL A 1 152 ? -9.845 -13.994 2.895 1.00 73.38 152 VAL A N 1
ATOM 1168 C CA . VAL A 1 152 ? -10.669 -14.075 1.693 1.00 73.38 152 VAL A CA 1
ATOM 1169 C C . VAL A 1 152 ? -10.667 -15.520 1.219 1.00 73.38 152 VAL A C 1
ATOM 1171 O O . VAL A 1 152 ? -9.601 -16.139 1.140 1.00 73.38 152 VAL A O 1
ATOM 1174 N N . ASP A 1 153 ? -11.854 -16.047 0.931 1.00 67.44 153 ASP A N 1
ATOM 1175 C CA . ASP A 1 153 ? -12.019 -17.373 0.343 1.00 67.44 153 ASP A CA 1
ATOM 1176 C C . ASP A 1 153 ? -11.529 -17.365 -1.114 1.00 67.44 153 ASP A C 1
ATOM 1178 O O . ASP A 1 153 ? -11.722 -16.390 -1.839 1.00 67.44 153 ASP A O 1
ATOM 1182 N N . GLY A 1 154 ? -10.884 -18.450 -1.551 1.00 62.50 154 GLY A N 1
ATOM 1183 C CA . GLY A 1 154 ? -10.397 -18.597 -2.930 1.00 62.50 154 GLY A CA 1
ATOM 1184 C C . GLY A 1 154 ? -8.962 -18.123 -3.192 1.00 62.50 154 GLY A C 1
ATOM 1185 O O . GLY A 1 154 ? -8.507 -18.213 -4.328 1.00 62.50 154 GLY A O 1
ATOM 1186 N N . PHE A 1 155 ? -8.222 -17.677 -2.171 1.00 64.12 155 PHE A N 1
ATOM 1187 C CA . PHE A 1 155 ? -6.766 -17.518 -2.266 1.00 64.12 155 PHE A CA 1
ATOM 1188 C C . PHE A 1 155 ? -6.059 -18.812 -1.856 1.00 64.12 155 PHE A C 1
ATOM 1190 O O . PHE A 1 155 ? -6.090 -19.178 -0.682 1.00 64.12 155 PHE A O 1
ATOM 1197 N N . GLU A 1 156 ? -5.386 -19.480 -2.797 1.00 57.66 156 GLU A N 1
ATOM 1198 C CA . GLU A 1 156 ? -4.487 -20.592 -2.469 1.00 57.66 156 GLU A CA 1
ATOM 1199 C C . GLU A 1 156 ? -3.271 -20.068 -1.695 1.00 57.66 156 GLU A C 1
ATOM 1201 O O . GLU A 1 156 ? -2.422 -19.336 -2.223 1.00 57.66 156 GLU A O 1
ATOM 1206 N N . ARG A 1 157 ? -3.175 -20.435 -0.415 1.00 61.12 157 ARG A N 1
ATOM 1207 C CA . ARG A 1 157 ? -2.004 -20.137 0.413 1.00 61.12 157 ARG A CA 1
ATOM 1208 C C . ARG A 1 157 ? -0.995 -21.267 0.260 1.00 61.12 157 ARG A C 1
ATOM 1210 O O . ARG A 1 157 ? -1.356 -22.435 0.220 1.00 61.12 157 ARG A O 1
ATOM 1217 N N . GLY A 1 158 ? 0.298 -20.940 0.251 1.00 49.78 158 GLY A N 1
ATOM 1218 C CA . GLY A 1 158 ? 1.357 -21.959 0.211 1.00 49.78 158 GLY A CA 1
ATOM 1219 C C . GLY A 1 158 ? 1.305 -22.962 1.372 1.00 49.78 158 GLY A C 1
ATOM 1220 O O . GLY A 1 158 ? 1.830 -24.062 1.246 1.00 49.78 158 GLY A O 1
ATOM 1221 N N . GLU A 1 159 ? 0.653 -22.609 2.486 1.00 49.12 159 GLU A N 1
ATOM 1222 C CA . GLU A 1 159 ? 0.421 -23.520 3.614 1.00 49.12 159 GLU A CA 1
ATOM 1223 C C . GLU A 1 159 ? -0.664 -24.572 3.331 1.00 49.12 159 GLU A C 1
ATOM 1225 O O . GLU A 1 159 ? -0.538 -25.692 3.825 1.00 49.12 159 GLU A O 1
ATOM 1230 N N . ASP A 1 160 ? -1.649 -24.269 2.475 1.00 49.84 160 ASP A N 1
ATOM 1231 C CA . ASP A 1 160 ? -2.714 -25.201 2.064 1.00 49.84 160 ASP A CA 1
ATOM 1232 C C . ASP A 1 160 ? -2.209 -26.288 1.095 1.00 49.84 160 ASP A C 1
ATOM 1234 O O . ASP A 1 160 ? -2.899 -27.272 0.834 1.00 49.84 160 ASP A O 1
ATOM 1238 N N . MET A 1 161 ? -0.974 -26.141 0.599 1.00 48.50 161 MET A N 1
ATOM 1239 C CA . MET A 1 161 ? -0.296 -27.103 -0.277 1.00 48.50 161 MET A CA 1
ATOM 1240 C C . MET A 1 161 ? 0.454 -28.205 0.489 1.00 48.50 161 MET A C 1
ATOM 1242 O O . MET A 1 161 ? 1.055 -29.074 -0.137 1.00 48.50 161 MET A O 1
ATOM 1246 N N . ARG A 1 162 ? 0.395 -28.237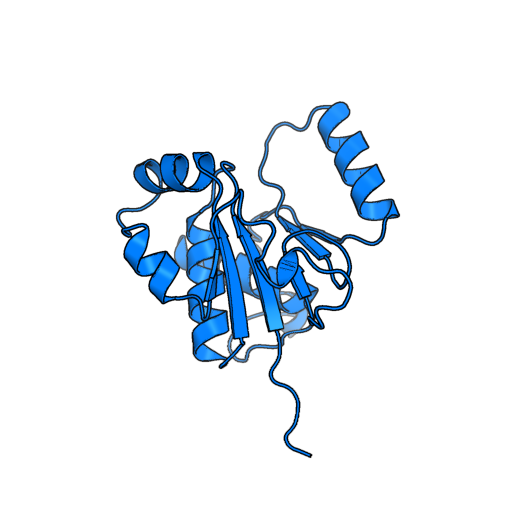 1.832 1.00 41.91 162 ARG A N 1
ATOM 1247 C CA . ARG A 1 162 ? 0.735 -29.448 2.606 1.00 41.91 162 ARG A CA 1
ATOM 1248 C C . ARG A 1 162 ? -0.414 -30.461 2.524 1.00 41.91 162 ARG A C 1
ATOM 1250 O O . ARG A 1 162 ? -1.073 -30.766 3.513 1.00 41.91 162 ARG A O 1
ATOM 1257 N N . LYS A 1 163 ? -0.648 -30.979 1.323 1.00 48.16 163 LYS A N 1
ATOM 1258 C CA . LYS A 1 163 ? -1.261 -32.290 1.111 1.00 48.16 163 LYS A CA 1
ATOM 1259 C C . LYS A 1 163 ? -0.214 -33.143 0.416 1.00 48.16 163 LYS A C 1
ATOM 1261 O O . LYS A 1 163 ? -0.115 -33.096 -0.803 1.00 48.16 163 LYS A O 1
ATOM 1266 N N . ASP A 1 164 ? 0.629 -33.740 1.258 1.00 38.38 164 ASP A N 1
ATOM 1267 C CA . ASP A 1 164 ? 1.292 -35.052 1.154 1.00 38.38 164 ASP A CA 1
ATOM 1268 C C . ASP A 1 164 ? 2.547 -35.078 2.044 1.00 38.38 164 ASP A C 1
ATOM 1270 O O . ASP A 1 164 ? 3.436 -34.208 1.882 1.00 38.38 164 ASP A O 1
#

InterPro domains:
  IPR003382 Flavoprotein [PF02441] (7-57)
  IPR003382 Flavoprotein [PF02441] (86-147)
  IPR036551 Flavin prenyltransferase-like [G3DSA:3.40.50.1950] (6-88)
  IPR036551 Flavin prenyltransferase-like [G3DSA:3.40.50.1950] (89-164)
  IPR036551 Flavin prenyltransferase-like [SSF52507] (7-157)

Secondary structure (DSSP, 8-state):
-PPPPPEEEEEE-SSS-HHHHHHHHHHHHHTT-EEEEEE-HHHHHHHHHH-SS-HHHHHHHSSEEE-TT-TTSGGG-TT---SEEETSSSSEEEE---SSPPHHHHHHHHHHHHTTEEEE-----GGG---SHHHHHHHHHHHHHHHHT---TT---TTTT---

Radius of gyration: 16.25 Å; chains: 1; bounding box: 48×53×37 Å

Sequence (164 aa):
MTPRKTRIVVGVTGATGAVLAIRLLEILRSLDVETHLIFSKWALATMKYETDIPAEHVRKLATYTYALKDLTAPPSSGSFLRDGMIIKGRKLVLVVRETPLSAIHLENMSAVQRAGATIFPPVPAFYTIPKTIEDVIEQSVGRMLDSLGIHVDGFERGEDMRKD

Organism: Phytophthora sojae (strain P6497) (NCBI:txid1094619)

Foldseek 3Di:
DPDDAAEEEEEFELAPDLVLVLVLLQVCLVVVHAYEYEYDPNRQVNCVVRDPDHPVVSCVSHNHYDYPPPCVDLVVDPPRDHQEYCDDDHAHEPADDDPPDDPVNVVVVVVVVVVVYHDQHLDFDCPVVDPDVVLSSLQSSCVVCVSSVHDDPPRDDPVVPPPD